Protein AF-A0A524ALW3-F1 (afdb_monomer)

pLDDT: mean 79.09, std 23.72, range [29.95, 98.12]

Mean predicted aligned error: 12.17 Å

Foldseek 3Di:
DPDPPPPVPPDDDDDDPDDPDPDDDDPPPPDPDDDPPFDFPDKEDEQFKIKTQGPQQFIAMDGDCPFPQRVRRPGGQFPDWEYYHFKIWTQHPQQAIAMTGDQPVPPRVRPPGGNHDDDYYD

Nearest PDB structures (foldseek):
  4jhn-assembly3_C  TM=8.317E-01  e=1.739E-04  Homo sapiens
  6xz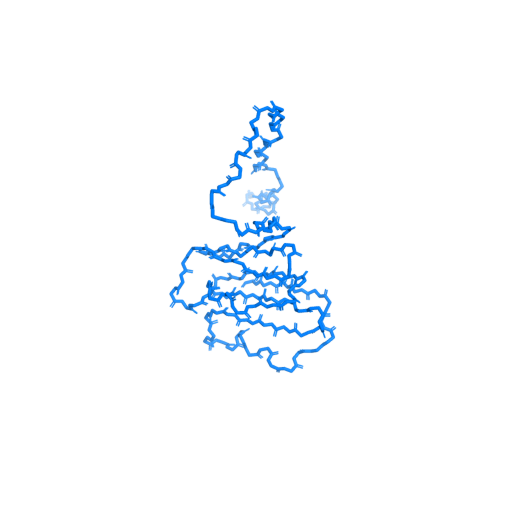n-assembly1_A  TM=7.897E-01  e=1.137E-04  Arabidopsis thaliana
  4jhn-assembly2_B  TM=7.421E-01  e=1.364E-04  Homo sapiens
  4jhn-assembly4_D  TM=7.498E-01  e=1.848E-04  Homo sapiens
  7plo-assembly1_I  TM=6.379E-01  e=2.366E-01  Homo sapiens

Secondary structure (DSSP, 8-state):
---TTSSS-S-S----------------PPPSS----PPEEEEEE-SSEEEEEETTS-EEEEE--TTSTT--TT--SEEEEEE-SSEEEEEETTS-EEEEE--TTSTT--TT--S-------

Structure (mmCIF, N/CA/C/O backbone):
data_AF-A0A524ALW3-F1
#
_entry.id   AF-A0A524ALW3-F1
#
loop_
_atom_site.group_PDB
_atom_site.id
_atom_site.type_symbol
_atom_site.label_atom_id
_atom_site.label_alt_id
_atom_site.label_comp_id
_atom_site.label_asym_id
_atom_site.label_entity_id
_atom_site.label_seq_id
_atom_site.pdbx_PDB_ins_code
_atom_site.Cartn_x
_atom_site.Cartn_y
_atom_site.Cartn_z
_atom_site.occupancy
_atom_site.B_iso_or_equiv
_atom_site.auth_seq_id
_atom_site.auth_comp_id
_atom_site.auth_asym_id
_atom_site.auth_atom_id
_atom_site.pdbx_PDB_model_num
ATOM 1 N N . MET A 1 1 ? 17.049 -43.999 -4.687 1.00 46.84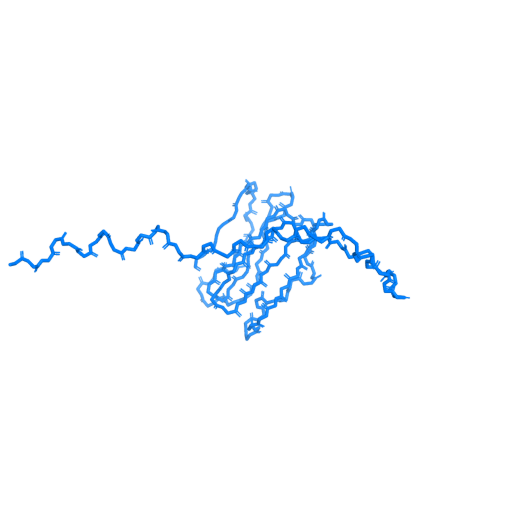 1 MET A N 1
ATOM 2 C CA . MET A 1 1 ? 16.400 -42.954 -5.511 1.00 46.84 1 MET A CA 1
ATOM 3 C C . MET A 1 1 ? 15.266 -42.327 -4.683 1.00 46.84 1 MET A C 1
ATOM 5 O O . MET A 1 1 ? 14.133 -42.740 -4.809 1.00 46.84 1 MET A O 1
ATOM 9 N N . ARG A 1 2 ? 15.478 -41.536 -3.621 1.00 51.03 2 ARG A N 1
ATOM 10 C CA . ARG A 1 2 ? 16.089 -40.191 -3.533 1.00 51.03 2 ARG A CA 1
ATOM 11 C C . ARG A 1 2 ? 15.592 -39.237 -4.629 1.00 51.03 2 ARG A C 1
ATOM 13 O O . ARG A 1 2 ? 16.362 -38.953 -5.533 1.00 51.03 2 ARG A O 1
ATOM 20 N N . LYS A 1 3 ? 14.320 -38.811 -4.552 1.00 43.62 3 LYS A N 1
ATOM 21 C CA . LYS A 1 3 ? 13.812 -37.505 -5.054 1.00 43.62 3 LYS A CA 1
ATOM 22 C C . LYS A 1 3 ? 12.329 -37.206 -4.735 1.00 43.62 3 LYS A C 1
ATOM 24 O O . LYS A 1 3 ? 11.933 -36.062 -4.889 1.00 43.62 3 LYS A O 1
ATOM 29 N N . LEU A 1 4 ? 11.536 -38.144 -4.197 1.00 42.00 4 LEU A N 1
ATOM 30 C CA . LEU A 1 4 ? 10.110 -37.893 -3.879 1.00 42.00 4 LEU A CA 1
ATOM 31 C C . LEU A 1 4 ? 9.784 -37.406 -2.443 1.00 42.00 4 LEU A C 1
ATOM 33 O O . LEU A 1 4 ? 8.621 -37.198 -2.130 1.00 42.00 4 LEU A O 1
ATOM 37 N N . LEU A 1 5 ? 10.777 -37.159 -1.578 1.00 47.47 5 LEU A N 1
ATOM 38 C CA . LEU A 1 5 ? 10.578 -36.675 -0.190 1.00 47.47 5 LEU A CA 1
ATOM 39 C C . LEU A 1 5 ? 10.874 -35.168 0.011 1.00 47.47 5 LEU A C 1
ATOM 41 O O . LEU A 1 5 ? 10.985 -34.712 1.146 1.00 47.47 5 LEU A O 1
ATOM 45 N N . TYR A 1 6 ? 11.033 -34.388 -1.068 1.00 43.94 6 TYR A N 1
ATOM 46 C CA . TYR A 1 6 ? 11.477 -32.982 -0.991 1.00 43.94 6 TYR A CA 1
ATOM 47 C C . TYR A 1 6 ? 10.367 -31.930 -1.181 1.00 43.94 6 TYR A C 1
ATOM 49 O O . TYR A 1 6 ? 10.573 -30.779 -0.829 1.00 43.94 6 TYR A O 1
ATOM 57 N N . LEU A 1 7 ? 9.173 -32.299 -1.655 1.00 39.69 7 LEU A N 1
ATOM 58 C CA . LEU A 1 7 ? 8.069 -31.340 -1.865 1.00 39.69 7 LEU A CA 1
ATOM 59 C C . LEU A 1 7 ? 7.042 -31.301 -0.716 1.00 39.69 7 LEU A C 1
ATOM 61 O O . LEU A 1 7 ? 6.118 -30.501 -0.747 1.00 39.69 7 LEU A O 1
ATOM 65 N N . ALA A 1 8 ? 7.262 -32.091 0.341 1.00 38.59 8 ALA A N 1
ATOM 66 C CA . ALA A 1 8 ? 6.535 -32.042 1.617 1.00 38.59 8 ALA A CA 1
ATOM 67 C C . ALA A 1 8 ? 7.354 -31.341 2.730 1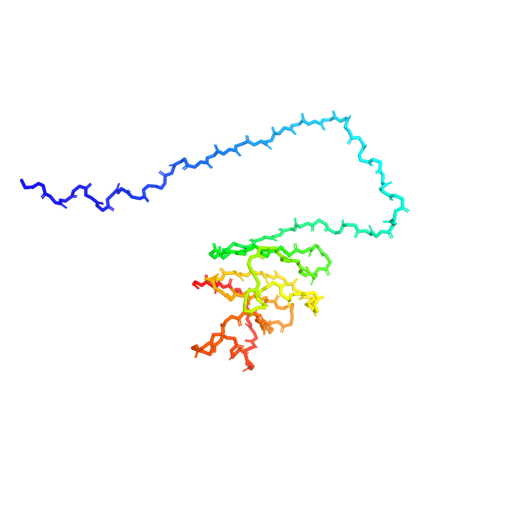.00 38.59 8 ALA A C 1
ATOM 69 O O . ALA A 1 8 ? 7.259 -31.703 3.900 1.00 38.59 8 ALA A O 1
ATOM 70 N N . ARG A 1 9 ? 8.236 -30.396 2.357 1.00 45.91 9 ARG A N 1
ATOM 71 C CA . ARG A 1 9 ? 9.240 -29.758 3.238 1.00 45.91 9 ARG A CA 1
ATOM 72 C C . ARG A 1 9 ? 9.255 -28.220 3.224 1.00 45.91 9 ARG A C 1
ATOM 74 O O . ARG A 1 9 ? 10.271 -27.626 3.561 1.00 45.91 9 ARG A O 1
ATOM 81 N N . VAL A 1 10 ? 8.129 -27.572 2.924 1.00 37.78 10 VAL A N 1
ATOM 82 C CA . VAL A 1 10 ? 7.875 -26.187 3.389 1.00 37.78 10 VAL A CA 1
ATOM 83 C C . VAL A 1 10 ? 6.556 -26.171 4.166 1.00 37.78 10 VAL A C 1
ATOM 85 O O . VAL A 1 10 ? 5.579 -25.509 3.835 1.00 37.78 10 VAL A O 1
ATOM 88 N N . SER A 1 11 ? 6.542 -27.048 5.166 1.00 39.28 11 SER A N 1
ATOM 89 C CA . SER A 1 11 ? 5.665 -27.109 6.330 1.00 39.28 11 SER A CA 1
ATOM 90 C C . SER A 1 11 ? 5.545 -25.702 6.942 1.00 39.28 11 SER A C 1
ATOM 92 O O . SER A 1 11 ? 6.545 -25.015 7.101 1.00 39.28 11 SER A O 1
ATOM 94 N N . ILE A 1 12 ? 4.359 -25.146 7.185 1.00 47.53 12 ILE A N 1
ATOM 95 C CA . ILE A 1 12 ? 3.520 -25.443 8.355 1.00 47.53 12 ILE A CA 1
ATOM 96 C C . ILE A 1 12 ? 4.390 -25.782 9.581 1.00 47.53 12 ILE A C 1
ATOM 98 O O . ILE A 1 12 ? 4.963 -26.864 9.640 1.00 47.53 12 ILE A O 1
ATOM 102 N N . LEU A 1 13 ? 4.395 -24.864 10.555 1.00 32.53 13 LEU A N 1
ATOM 103 C CA . LEU A 1 13 ? 4.998 -24.886 11.903 1.00 32.53 13 LEU A CA 1
ATOM 104 C C . LEU A 1 13 ? 6.392 -24.248 12.106 1.00 32.53 13 LEU A C 1
ATOM 106 O O . LEU A 1 13 ? 7.360 -24.584 11.439 1.00 32.53 13 LEU A O 1
ATOM 110 N N . LEU A 1 14 ? 6.444 -23.431 13.173 1.00 34.97 14 LEU A N 1
ATOM 111 C CA . LEU A 1 14 ? 7.524 -22.604 13.744 1.00 34.97 14 LEU A CA 1
ATOM 112 C C . LEU A 1 14 ? 7.778 -21.306 12.960 1.00 34.97 14 LEU A C 1
ATOM 114 O O . LEU A 1 14 ? 8.482 -21.299 11.967 1.00 34.97 14 LEU A O 1
ATOM 118 N N . VAL A 1 15 ? 7.239 -20.155 13.360 1.00 35.19 15 VAL A N 1
ATOM 119 C CA . VAL A 1 15 ? 7.419 -19.573 14.696 1.00 35.19 15 VAL A CA 1
ATOM 120 C C . VAL A 1 15 ? 6.102 -18.992 15.213 1.00 35.19 15 VAL A C 1
ATOM 122 O O . VAL A 1 15 ? 5.703 -17.880 14.881 1.00 35.19 15 VAL A O 1
ATOM 125 N N . ALA A 1 16 ? 5.450 -19.743 16.098 1.00 33.47 16 ALA A N 1
ATOM 126 C CA . ALA A 1 16 ? 4.736 -19.109 17.189 1.00 33.47 16 ALA A CA 1
ATOM 127 C C . ALA A 1 16 ? 5.797 -18.468 18.094 1.00 33.47 16 ALA A C 1
ATOM 129 O O . ALA A 1 16 ? 6.549 -19.175 18.759 1.00 33.47 16 ALA A O 1
ATOM 130 N N . VAL A 1 17 ? 5.868 -17.140 18.114 1.00 33.38 17 VAL A N 1
ATOM 131 C CA . VAL A 1 17 ? 6.220 -16.431 19.344 1.00 33.38 17 VAL A CA 1
ATOM 132 C C . VAL A 1 17 ? 4.928 -15.795 19.814 1.00 33.38 17 VAL A C 1
ATOM 134 O O . VAL A 1 17 ? 4.535 -14.701 19.426 1.00 33.38 17 VAL A O 1
ATOM 137 N N . THR A 1 18 ? 4.220 -16.574 20.619 1.00 45.78 18 THR A N 1
ATOM 138 C CA . THR A 1 18 ? 3.310 -16.071 21.636 1.00 45.78 18 THR A CA 1
ATOM 139 C C . THR A 1 18 ? 4.024 -15.035 22.492 1.00 45.78 18 THR A C 1
ATOM 141 O O . THR A 1 18 ? 4.982 -15.374 23.179 1.00 45.78 18 THR A O 1
ATOM 144 N N . LEU A 1 19 ? 3.476 -13.825 22.535 1.00 33.19 19 LEU A N 1
ATOM 145 C CA . LEU A 1 19 ? 3.384 -13.041 23.761 1.00 33.19 19 LEU A CA 1
ATOM 146 C C . LEU A 1 19 ? 1.973 -12.447 23.825 1.00 33.19 19 LEU A C 1
ATOM 148 O O . LEU A 1 19 ? 1.738 -11.287 23.516 1.00 33.19 19 LEU A O 1
ATOM 152 N N . ILE A 1 20 ? 1.022 -13.270 24.273 1.00 49.75 20 ILE A N 1
ATOM 153 C CA . ILE A 1 20 ? 0.010 -12.752 25.192 1.00 49.75 20 ILE A CA 1
ATOM 154 C C . ILE A 1 20 ? 0.742 -12.661 26.532 1.00 49.75 20 ILE A C 1
ATOM 156 O O . ILE A 1 20 ? 0.761 -13.616 27.305 1.00 49.75 20 ILE A O 1
ATOM 160 N N . ALA A 1 21 ? 1.425 -11.544 26.773 1.00 43.03 21 ALA A N 1
ATOM 161 C CA . ALA A 1 21 ? 1.736 -11.137 28.130 1.00 43.03 21 ALA A CA 1
ATOM 162 C C . ALA A 1 21 ? 0.574 -10.268 28.596 1.00 43.03 21 ALA A C 1
ATOM 164 O O . ALA A 1 21 ? 0.440 -9.111 28.209 1.00 43.03 21 ALA A O 1
ATOM 165 N N . GLY A 1 22 ? -0.271 -10.848 29.446 1.00 40.50 22 GLY A N 1
ATOM 166 C CA . GLY A 1 22 ? -0.994 -10.049 30.414 1.00 40.50 22 GLY A CA 1
ATOM 167 C C . GLY A 1 22 ? 0.027 -9.300 31.263 1.00 40.50 22 GLY A C 1
ATOM 168 O O . GLY A 1 22 ? 0.673 -9.884 32.126 1.00 40.50 22 GLY A O 1
ATOM 169 N N . MET A 1 23 ? 0.150 -8.006 31.006 1.00 42.88 23 MET A N 1
ATOM 170 C CA . MET A 1 23 ? 0.595 -7.022 31.978 1.00 42.88 23 MET A CA 1
ATOM 171 C C . MET A 1 23 ? -0.620 -6.143 32.247 1.00 42.88 23 MET A C 1
ATOM 173 O O . MET A 1 23 ? -0.829 -5.111 31.617 1.00 42.88 23 MET A O 1
ATOM 177 N N . ALA A 1 24 ? -1.455 -6.577 33.186 1.00 52.06 24 ALA A N 1
ATOM 178 C CA . ALA A 1 24 ? -2.196 -5.608 33.969 1.00 52.06 24 ALA A CA 1
ATOM 179 C C . ALA A 1 24 ? -1.153 -4.702 34.651 1.00 52.06 24 ALA A C 1
ATOM 181 O O . ALA A 1 24 ? -0.282 -5.211 35.353 1.00 52.06 24 ALA A O 1
ATOM 182 N N . GLY A 1 25 ? -1.226 -3.384 34.438 1.00 40.28 25 GLY A N 1
ATOM 183 C CA . GLY A 1 25 ? -0.579 -2.425 35.340 1.00 40.28 25 GLY A CA 1
ATOM 184 C C . GLY A 1 25 ? 0.601 -1.594 34.829 1.00 40.28 25 GLY A C 1
ATOM 185 O O . GLY A 1 25 ? 1.416 -1.180 35.646 1.00 40.28 25 GLY A O 1
ATOM 186 N N . CYS A 1 26 ? 0.690 -1.257 33.544 1.00 29.95 26 CYS A N 1
ATOM 187 C CA . CYS A 1 26 ? 1.407 -0.040 33.147 1.00 29.95 26 CYS A CA 1
ATOM 188 C C . CYS A 1 26 ? 0.427 0.852 32.398 1.00 29.95 26 CYS A C 1
ATOM 190 O O . CYS A 1 26 ? 0.195 0.677 31.209 1.00 29.95 26 CYS A O 1
ATOM 192 N N . SER A 1 27 ? -0.216 1.761 33.132 1.00 42.31 27 SER A N 1
ATOM 193 C CA . SER A 1 27 ? -0.906 2.893 32.527 1.00 42.31 27 SER A CA 1
ATOM 194 C C . SER A 1 27 ? 0.108 3.621 31.656 1.00 42.31 27 SER A C 1
ATOM 196 O O . SER A 1 27 ? 1.053 4.209 32.188 1.00 42.31 27 SER A O 1
ATOM 198 N N . GLU A 1 28 ? -0.061 3.565 30.341 1.00 46.44 28 GLU A N 1
ATOM 199 C CA . GLU A 1 28 ? 0.598 4.521 29.470 1.00 46.44 28 GLU A CA 1
ATOM 200 C C . GLU A 1 28 ? 0.105 5.896 29.912 1.00 46.44 28 GLU A C 1
ATOM 202 O O . GLU A 1 28 ? -1.069 6.243 29.777 1.00 46.44 28 GLU A O 1
ATOM 207 N N . SER A 1 29 ? 0.988 6.647 30.571 1.00 44.91 29 SER A N 1
ATOM 208 C CA . SER A 1 29 ? 0.754 8.061 30.796 1.00 44.91 29 SER A CA 1
ATOM 209 C C . SER A 1 29 ? 0.629 8.680 29.408 1.00 44.91 29 SER A C 1
ATOM 211 O O . SER A 1 29 ? 1.587 8.548 28.636 1.00 44.91 29 SER A O 1
ATOM 213 N N . PRO A 1 30 ? -0.505 9.308 29.059 1.00 54.19 30 PRO A N 1
ATOM 214 C CA . PRO A 1 30 ? -0.646 9.920 27.750 1.00 54.19 30 PRO A CA 1
ATOM 215 C C . PRO A 1 30 ? 0.511 10.898 27.552 1.00 54.19 30 PRO A C 1
ATOM 217 O O . PRO A 1 30 ? 0.807 11.715 28.431 1.00 54.19 30 PRO A O 1
ATOM 220 N N . SER A 1 31 ? 1.214 10.757 26.429 1.00 49.91 31 SER A N 1
ATOM 221 C CA . SER A 1 31 ? 2.291 11.665 26.064 1.00 49.91 31 SER A CA 1
ATOM 222 C C . SER A 1 31 ? 1.743 13.104 26.038 1.00 49.91 31 SER A C 1
ATOM 224 O O . SER A 1 31 ? 0.588 13.328 25.668 1.00 49.91 31 SER A O 1
ATOM 226 N N . PRO A 1 32 ? 2.533 14.116 26.442 1.00 51.28 32 PRO A N 1
ATOM 227 C CA . PRO A 1 32 ? 2.061 15.501 26.560 1.00 51.28 32 PRO A CA 1
ATOM 228 C C . PRO A 1 32 ? 1.742 16.174 25.209 1.00 51.28 32 PRO A C 1
ATOM 230 O O . PRO A 1 32 ? 1.392 17.352 25.177 1.00 51.28 32 PRO A O 1
ATOM 233 N N . PHE A 1 33 ? 1.840 15.442 24.096 1.00 52.59 33 PHE A N 1
ATOM 234 C CA . PHE A 1 33 ? 1.571 15.920 22.746 1.00 52.59 33 PHE A CA 1
ATOM 235 C C . PHE A 1 33 ? 0.358 15.172 22.186 1.00 52.59 33 PHE A C 1
ATOM 237 O O . PHE A 1 33 ? 0.470 14.109 21.586 1.00 52.59 33 PHE A O 1
ATOM 244 N N . GLY A 1 34 ? -0.820 15.731 22.464 1.00 42.75 34 GLY A N 1
ATOM 245 C CA . GLY A 1 34 ? -2.126 15.136 22.195 1.00 42.75 34 GLY A CA 1
ATOM 246 C C . GLY A 1 34 ? -2.485 14.990 20.716 1.00 42.75 34 GLY A C 1
ATOM 247 O O . GLY A 1 34 ? -3.216 15.813 20.168 1.00 42.75 34 GLY A O 1
ATOM 248 N N . SER A 1 35 ? -2.079 13.882 20.106 1.00 48.53 35 SER A N 1
ATOM 249 C CA . SER A 1 35 ? -2.780 13.287 18.967 1.00 48.53 35 SER A CA 1
ATOM 250 C C . SER A 1 35 ? -3.399 11.960 19.400 1.00 48.53 35 SER A C 1
ATOM 252 O O . SER A 1 35 ? -2.714 11.192 20.075 1.00 48.53 35 SER A O 1
ATOM 254 N N . PRO A 1 36 ? -4.654 11.642 19.035 1.00 54.28 36 PRO A N 1
ATOM 255 C CA . PRO A 1 36 ? -5.158 10.289 19.220 1.00 54.28 36 PRO A CA 1
ATOM 256 C C . PRO A 1 36 ? -4.290 9.342 18.381 1.00 54.28 36 PRO A C 1
ATOM 258 O O . PRO A 1 36 ? -4.329 9.385 17.152 1.00 54.28 36 PRO A O 1
ATOM 261 N N . GLU A 1 37 ? -3.464 8.520 19.029 1.00 67.94 37 GLU A N 1
ATOM 262 C CA . GLU A 1 37 ? -2.804 7.414 18.343 1.00 67.94 37 GLU A CA 1
ATOM 263 C C . GLU A 1 37 ? -3.884 6.403 17.969 1.00 67.94 37 GLU A C 1
ATOM 265 O O . GLU A 1 37 ? -4.410 5.666 18.803 1.00 67.94 37 GLU A O 1
ATOM 270 N N . TYR A 1 38 ? -4.286 6.417 16.701 1.00 75.62 38 TYR A N 1
ATOM 271 C CA . TYR A 1 38 ? -5.195 5.405 16.196 1.00 75.62 38 TYR A CA 1
ATOM 272 C C . TYR A 1 38 ? -4.457 4.065 16.140 1.00 75.62 38 TYR A C 1
ATOM 274 O O . TYR A 1 38 ? -3.403 3.987 15.498 1.00 75.62 38 TYR A O 1
ATOM 282 N N . PRO A 1 39 ? -4.993 3.004 16.768 1.00 89.38 39 PRO A N 1
ATOM 283 C CA . PRO A 1 39 ? -4.337 1.709 16.771 1.00 89.38 39 PRO A CA 1
ATOM 284 C C . PRO A 1 39 ? -4.207 1.176 15.344 1.00 89.38 39 PRO A C 1
ATOM 286 O O . PRO A 1 39 ? -5.081 1.388 14.495 1.00 89.38 39 PRO A O 1
ATOM 289 N N . ILE A 1 40 ? -3.122 0.446 15.097 1.00 89.12 40 ILE A N 1
ATOM 290 C CA . ILE A 1 40 ? -2.950 -0.321 13.865 1.00 89.12 40 ILE A CA 1
ATOM 291 C C . ILE A 1 40 ? -3.861 -1.545 13.941 1.00 89.12 40 ILE A C 1
ATOM 293 O O . ILE A 1 40 ? -3.723 -2.376 14.836 1.00 89.12 40 ILE A O 1
ATOM 297 N N . ILE A 1 41 ? -4.798 -1.651 13.001 1.00 94.38 41 ILE A N 1
ATOM 298 C CA . ILE A 1 41 ? -5.815 -2.713 12.960 1.00 94.38 41 ILE A CA 1
ATOM 299 C C . ILE A 1 41 ? -5.531 -3.784 11.908 1.00 94.38 41 ILE A C 1
ATOM 301 O O . ILE A 1 41 ? -6.105 -4.869 11.952 1.00 94.38 41 ILE A O 1
ATOM 305 N N . HIS A 1 42 ? -4.647 -3.492 10.957 1.00 93.44 42 HIS A N 1
ATOM 306 C CA . HIS A 1 42 ? -4.191 -4.438 9.947 1.00 93.44 42 HIS A CA 1
ATOM 307 C C . HIS A 1 42 ? -2.799 -4.036 9.467 1.00 93.44 42 HIS A C 1
ATOM 309 O O . HIS A 1 42 ? -2.448 -2.858 9.502 1.00 93.44 42 HIS A O 1
ATOM 315 N N . PHE A 1 43 ? -2.008 -4.990 8.991 1.00 94.31 43 PHE A N 1
ATOM 316 C CA . PHE A 1 43 ? -0.695 -4.706 8.423 1.00 94.31 43 PHE A CA 1
ATOM 317 C C . PHE A 1 43 ? -0.366 -5.679 7.293 1.00 94.31 43 PHE A C 1
ATOM 319 O O . PHE A 1 43 ? -0.931 -6.768 7.210 1.00 94.31 43 PHE A O 1
ATOM 326 N N . ALA A 1 44 ? 0.550 -5.273 6.420 1.00 95.62 44 ALA A N 1
ATOM 327 C CA . ALA A 1 44 ? 1.107 -6.112 5.372 1.00 95.62 44 ALA A CA 1
ATOM 328 C C . ALA A 1 44 ? 2.617 -5.882 5.262 1.00 95.62 44 ALA A C 1
ATOM 330 O O . ALA A 1 44 ? 3.098 -4.762 5.440 1.00 95.62 44 ALA A O 1
ATOM 331 N N . CYS A 1 45 ? 3.353 -6.949 4.962 1.00 93.75 45 CYS A N 1
ATOM 332 C CA . CYS A 1 45 ? 4.806 -6.926 4.839 1.00 93.75 45 CYS A CA 1
ATOM 333 C C . CYS A 1 45 ? 5.198 -7.190 3.386 1.00 93.75 45 CYS A C 1
ATOM 335 O O . CYS A 1 45 ? 4.811 -8.214 2.826 1.00 93.75 45 CYS A O 1
ATOM 337 N N . GLY A 1 46 ? 5.963 -6.272 2.803 1.00 91.38 46 GLY A N 1
ATOM 338 C CA . GLY A 1 46 ? 6.679 -6.471 1.550 1.00 91.38 46 GLY A CA 1
ATOM 339 C C . GLY A 1 46 ? 8.078 -7.040 1.790 1.00 91.38 46 GLY A C 1
ATOM 340 O O . GLY A 1 46 ? 8.403 -7.468 2.896 1.00 91.38 46 GLY A O 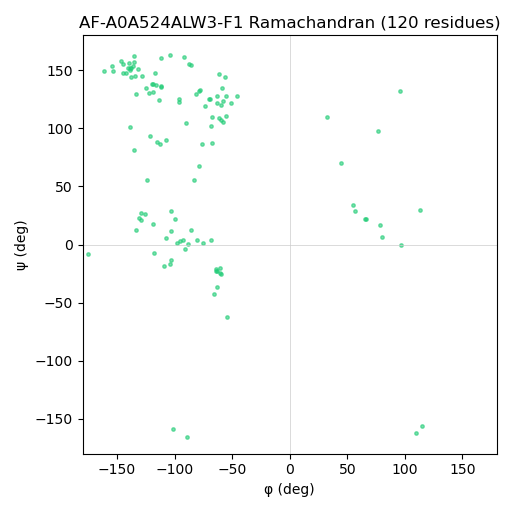1
ATOM 341 N N . GLU A 1 47 ? 8.946 -7.005 0.776 1.00 91.38 47 GLU A N 1
ATOM 342 C CA . GLU A 1 47 ? 10.313 -7.544 0.909 1.00 91.38 47 GLU A CA 1
ATOM 343 C C . GLU A 1 47 ? 11.154 -6.741 1.914 1.00 91.38 47 GLU A C 1
ATOM 345 O O . GLU A 1 47 ? 11.881 -7.303 2.730 1.00 91.38 47 GLU A O 1
ATOM 350 N N . GLN A 1 48 ? 11.053 -5.410 1.856 1.00 90.69 48 GLN A N 1
ATOM 351 C CA . GLN A 1 48 ? 11.870 -4.505 2.672 1.00 90.69 48 GLN A CA 1
ATOM 352 C C . GLN A 1 48 ? 11.068 -3.382 3.340 1.00 90.69 48 GLN A C 1
ATOM 354 O O . GLN A 1 48 ? 11.660 -2.415 3.817 1.00 90.69 48 GLN A O 1
ATOM 359 N N . HIS A 1 49 ? 9.739 -3.467 3.350 1.00 92.25 49 HIS A N 1
ATOM 360 C CA . HIS A 1 49 ? 8.876 -2.464 3.969 1.00 92.25 49 HIS A CA 1
ATOM 361 C C . HIS A 1 49 ? 7.645 -3.114 4.599 1.00 92.25 49 HIS A C 1
ATOM 363 O O . HIS A 1 49 ? 7.208 -4.182 4.174 1.00 92.25 49 HIS A O 1
ATOM 369 N N . THR A 1 50 ? 7.074 -2.447 5.592 1.00 91.62 50 THR A N 1
ATOM 370 C CA . THR A 1 50 ? 5.832 -2.843 6.255 1.00 91.62 50 THR A CA 1
ATOM 371 C C . THR A 1 50 ? 4.863 -1.678 6.188 1.00 91.62 50 THR A C 1
ATOM 373 O O . THR A 1 50 ? 5.244 -0.547 6.481 1.00 91.62 50 THR A O 1
ATOM 376 N N . VAL A 1 51 ? 3.611 -1.952 5.831 1.00 94.69 51 VAL A N 1
ATOM 377 C CA . VAL A 1 51 ? 2.510 -0.984 5.847 1.00 94.69 51 VAL A CA 1
ATOM 378 C C . VAL A 1 51 ? 1.506 -1.368 6.929 1.00 94.69 51 VAL A C 1
ATOM 380 O O . VAL A 1 51 ? 1.143 -2.535 7.066 1.00 94.69 51 VAL A O 1
ATOM 383 N N . GLY A 1 52 ? 1.054 -0.386 7.698 1.00 95.12 52 GLY A N 1
ATOM 384 C CA . GLY A 1 52 ? 0.017 -0.506 8.712 1.00 95.12 52 GLY A CA 1
ATOM 385 C C . GLY A 1 52 ? -1.202 0.339 8.352 1.00 95.12 52 GLY A C 1
ATOM 386 O O . GLY A 1 52 ? -1.076 1.482 7.919 1.00 95.12 52 GLY A O 1
ATOM 387 N N . LEU A 1 53 ? -2.385 -0.230 8.551 1.00 96.19 53 LEU A N 1
ATOM 388 C CA . LEU A 1 53 ? -3.669 0.453 8.476 1.00 96.19 53 LEU A CA 1
ATOM 389 C C . LEU A 1 53 ? -4.098 0.861 9.884 1.00 96.19 53 LEU A C 1
ATOM 391 O O . LEU A 1 53 ? -4.238 0.002 10.758 1.00 96.19 53 LEU A O 1
ATOM 395 N N . LYS A 1 54 ? -4.332 2.154 10.089 1.00 94.38 54 LYS A N 1
ATOM 396 C CA . LYS A 1 54 ? -4.867 2.705 11.334 1.00 94.38 54 LYS A CA 1
ATOM 397 C C . LYS A 1 54 ? -6.395 2.651 11.336 1.00 94.38 54 LYS A C 1
ATOM 399 O O . LYS A 1 54 ? -7.035 2.643 10.284 1.00 94.38 54 LYS A O 1
ATOM 404 N N . PHE A 1 55 ? -6.984 2.618 12.531 1.00 92.56 55 PHE A N 1
ATOM 405 C CA . PHE A 1 55 ? -8.442 2.552 12.708 1.00 92.56 55 PHE A CA 1
ATOM 406 C C . PHE A 1 55 ? -9.206 3.744 12.102 1.00 92.56 55 PHE A C 1
ATOM 408 O O . PHE A 1 55 ? -10.368 3.603 11.738 1.00 92.56 55 PHE A O 1
ATOM 415 N N . ASP A 1 56 ? -8.561 4.901 11.950 1.00 94.00 56 ASP A N 1
ATOM 416 C CA . ASP A 1 56 ? -9.137 6.093 11.311 1.00 94.00 56 ASP A CA 1
ATOM 417 C C . ASP A 1 56 ? -9.212 6.014 9.775 1.00 94.00 56 ASP A C 1
ATOM 419 O O . ASP A 1 56 ? -9.643 6.965 9.124 1.00 94.00 56 ASP A O 1
ATOM 423 N N . GLY A 1 57 ? -8.783 4.899 9.177 1.00 95.50 57 GLY A N 1
ATOM 424 C CA . GLY A 1 57 ? -8.750 4.728 7.728 1.00 95.50 57 GLY A CA 1
ATOM 425 C C . GLY A 1 57 ? -7.570 5.428 7.053 1.00 95.50 57 GLY A C 1
ATOM 426 O O . GLY A 1 57 ? -7.598 5.622 5.837 1.00 95.50 57 GLY A O 1
ATOM 427 N N . THR A 1 58 ? -6.532 5.814 7.797 1.00 96.25 58 THR A N 1
ATOM 428 C CA . THR A 1 58 ? -5.259 6.275 7.225 1.00 96.25 58 THR A CA 1
ATOM 429 C C . THR A 1 58 ? -4.182 5.194 7.338 1.00 96.25 58 THR A C 1
ATOM 431 O O . THR A 1 58 ? -4.318 4.222 8.083 1.00 96.25 58 THR A O 1
ATOM 434 N N . ALA A 1 59 ? -3.102 5.325 6.570 1.00 95.06 59 ALA A N 1
ATOM 435 C CA . ALA A 1 59 ? -2.014 4.351 6.549 1.00 95.06 59 ALA A CA 1
ATOM 436 C C . ALA A 1 59 ? -0.723 4.925 7.150 1.00 95.06 59 ALA A C 1
ATOM 438 O O . ALA A 1 59 ? -0.541 6.135 7.262 1.00 95.06 59 ALA A O 1
ATOM 439 N N . THR A 1 60 ? 0.180 4.039 7.553 1.00 95.06 60 THR A N 1
ATOM 440 C CA . THR A 1 60 ? 1.571 4.352 7.894 1.00 95.06 60 THR A CA 1
ATOM 441 C C . THR A 1 60 ? 2.471 3.268 7.316 1.00 95.06 60 THR A C 1
ATOM 443 O O . THR A 1 60 ? 2.025 2.135 7.141 1.00 95.06 60 THR A O 1
ATOM 446 N N . ALA A 1 61 ? 3.719 3.583 6.991 1.00 93.94 61 ALA A N 1
ATOM 447 C CA . ALA A 1 61 ? 4.653 2.595 6.471 1.00 93.94 61 ALA A CA 1
ATOM 448 C C . ALA A 1 61 ? 6.079 2.858 6.953 1.00 93.94 61 ALA A C 1
ATOM 450 O O . ALA A 1 61 ? 6.491 4.000 7.148 1.00 93.94 61 ALA A O 1
ATOM 451 N N . VAL A 1 62 ? 6.836 1.779 7.135 1.00 93.88 62 VAL A N 1
ATOM 452 C CA . VAL A 1 62 ? 8.223 1.798 7.613 1.00 93.88 62 VAL A CA 1
ATOM 453 C C . VAL A 1 62 ? 9.088 0.851 6.786 1.00 93.88 62 VAL A C 1
ATOM 455 O O . VAL A 1 62 ? 8.599 -0.143 6.253 1.00 93.88 62 VAL A O 1
ATOM 458 N N . GLY A 1 63 ? 10.389 1.137 6.704 1.00 92.69 63 GLY A N 1
ATOM 459 C CA . GLY A 1 63 ? 11.370 0.316 5.990 1.00 92.69 63 GLY A CA 1
ATOM 460 C C . GLY A 1 63 ? 11.995 1.026 4.789 1.00 92.69 63 GLY A C 1
ATOM 461 O O . GLY A 1 63 ? 12.061 2.254 4.741 1.00 92.69 63 GLY A O 1
ATOM 462 N N . SER A 1 64 ? 12.494 0.240 3.833 1.00 92.25 64 SER A N 1
ATOM 463 C CA . SER A 1 64 ? 13.099 0.732 2.595 1.00 92.25 64 SER A CA 1
ATOM 464 C C . SER A 1 64 ? 12.106 1.584 1.815 1.00 92.25 64 SER A C 1
ATOM 466 O O . SER A 1 64 ? 10.957 1.190 1.629 1.00 92.25 64 SER A O 1
ATOM 468 N N . ASN A 1 65 ? 12.573 2.733 1.330 1.00 93.69 65 ASN A N 1
ATOM 469 C CA . ASN A 1 65 ? 11.752 3.698 0.606 1.00 93.69 65 ASN A CA 1
ATOM 470 C C . ASN A 1 65 ? 12.391 4.160 -0.714 1.00 93.69 65 ASN A C 1
ATOM 472 O O . ASN A 1 65 ? 12.088 5.240 -1.217 1.00 93.69 65 ASN A O 1
ATOM 476 N N . SER A 1 66 ? 13.298 3.363 -1.286 1.00 95.31 66 SER A N 1
ATOM 477 C CA . SER A 1 66 ? 14.032 3.719 -2.513 1.00 95.31 66 SER A CA 1
ATOM 478 C C . SER A 1 66 ? 13.138 3.962 -3.735 1.00 95.31 66 SER A C 1
ATOM 480 O O . SER A 1 66 ? 13.570 4.618 -4.679 1.00 95.31 66 SER A O 1
ATOM 482 N N . TYR A 1 67 ? 11.901 3.461 -3.717 1.00 93.75 67 TYR A N 1
ATOM 483 C CA . TYR A 1 67 ? 10.897 3.651 -4.762 1.00 93.75 67 TYR A CA 1
ATOM 484 C C . TYR A 1 67 ? 9.639 4.364 -4.254 1.00 93.75 67 TYR A C 1
ATOM 486 O O . TYR A 1 67 ? 8.602 4.309 -4.912 1.00 93.75 67 TYR A O 1
ATOM 494 N N . PHE A 1 68 ? 9.712 5.042 -3.104 1.00 96.19 68 PHE A N 1
ATOM 495 C CA . PHE A 1 68 ? 8.576 5.727 -2.475 1.00 96.19 68 PHE A CA 1
ATOM 496 C C . PHE A 1 68 ? 7.449 4.793 -1.999 1.00 96.19 68 PHE A C 1
ATOM 498 O O . PHE A 1 68 ? 6.310 5.230 -1.839 1.00 96.19 68 PHE A O 1
ATOM 505 N N . GLN A 1 69 ? 7.735 3.506 -1.774 1.00 93.06 69 GLN A N 1
ATOM 506 C CA . GLN A 1 69 ? 6.757 2.518 -1.303 1.00 93.06 69 GLN A CA 1
ATOM 507 C C . GLN A 1 69 ? 6.192 2.827 0.096 1.00 93.06 69 GLN A C 1
ATOM 509 O O . GLN A 1 69 ? 5.074 2.414 0.401 1.00 93.06 69 GLN A O 1
ATOM 514 N N . CYS A 1 70 ? 6.904 3.603 0.917 1.00 95.25 70 CYS A N 1
ATOM 515 C CA . CYS A 1 70 ? 6.438 4.034 2.235 1.00 95.25 70 CYS A CA 1
ATOM 516 C C . CYS A 1 70 ? 5.685 5.375 2.216 1.00 95.25 70 CYS A C 1
ATOM 518 O O . CYS A 1 70 ? 5.173 5.784 3.253 1.00 95.25 70 CYS A O 1
ATOM 520 N N . ASN A 1 71 ? 5.587 6.065 1.072 1.00 96.56 71 ASN A N 1
ATOM 521 C CA . ASN A 1 71 ? 4.936 7.379 0.977 1.00 96.56 71 ASN A CA 1
ATOM 522 C C . ASN A 1 71 ? 3.402 7.243 0.938 1.00 96.56 71 ASN A C 1
ATOM 524 O O . ASN A 1 71 ? 2.774 7.500 -0.092 1.00 96.56 71 ASN A O 1
ATOM 528 N N . VAL A 1 72 ? 2.818 6.801 2.051 1.00 96.44 72 VAL A N 1
ATOM 529 C CA . VAL A 1 72 ? 1.380 6.524 2.216 1.00 96.44 72 VAL A CA 1
ATOM 530 C C . VAL A 1 72 ? 0.659 7.565 3.080 1.00 96.44 72 VAL A C 1
ATOM 532 O O . VAL A 1 72 ? -0.518 7.399 3.379 1.00 96.44 72 VAL A O 1
ATOM 535 N N . ASP A 1 73 ? 1.343 8.640 3.480 1.00 94.06 73 ASP A N 1
ATOM 536 C CA . ASP A 1 73 ? 0.820 9.646 4.418 1.00 94.06 73 ASP A CA 1
ATOM 537 C C . ASP A 1 73 ? -0.404 10.409 3.882 1.00 94.06 73 ASP A C 1
ATOM 539 O O . ASP A 1 73 ? -1.197 10.943 4.653 1.00 94.06 73 ASP A O 1
ATOM 543 N N . ASP A 1 74 ? -0.580 10.452 2.557 1.00 96.25 74 ASP A N 1
ATOM 544 C CA . ASP A 1 74 ? -1.722 11.086 1.893 1.00 96.25 74 ASP A CA 1
ATOM 545 C C . ASP A 1 74 ? -2.929 10.145 1.713 1.00 96.25 74 ASP A C 1
ATOM 547 O O . ASP A 1 74 ? -3.951 10.528 1.138 1.00 96.25 74 ASP A O 1
ATOM 551 N N . TRP A 1 75 ? -2.828 8.897 2.177 1.00 96.94 75 TRP A N 1
ATOM 552 C CA . TRP A 1 75 ? -3.890 7.910 2.034 1.00 96.94 75 TRP A CA 1
ATOM 553 C C . TRP A 1 75 ? -4.972 8.089 3.097 1.00 96.94 75 TRP A C 1
ATOM 555 O O . TRP A 1 75 ? -4.707 8.115 4.298 1.00 96.94 75 TRP A O 1
ATOM 565 N N . THR A 1 76 ? -6.220 8.139 2.639 1.00 96.94 76 THR A N 1
ATOM 566 C CA . THR A 1 76 ? -7.416 8.293 3.472 1.00 96.94 76 THR A CA 1
ATOM 567 C C . THR A 1 76 ? -8.510 7.328 3.026 1.00 96.94 76 THR A C 1
ATOM 569 O O . THR A 1 76 ? -8.522 6.878 1.873 1.00 96.94 76 THR A O 1
ATOM 572 N N . ASN A 1 77 ? -9.436 7.024 3.939 1.00 97.06 77 ASN A N 1
ATOM 573 C CA . ASN A 1 77 ? -10.539 6.079 3.738 1.00 97.06 77 ASN A CA 1
ATOM 574 C C . ASN A 1 77 ? -10.074 4.684 3.290 1.00 97.06 77 ASN A C 1
ATOM 576 O O . ASN A 1 77 ? -10.749 4.024 2.501 1.00 97.06 77 ASN A O 1
ATOM 580 N N . ILE A 1 78 ? -8.911 4.243 3.765 1.00 97.94 78 ILE A N 1
ATOM 581 C CA . ILE A 1 78 ? -8.359 2.922 3.485 1.00 97.94 78 ILE A CA 1
ATOM 582 C C . ILE A 1 78 ? -9.066 1.884 4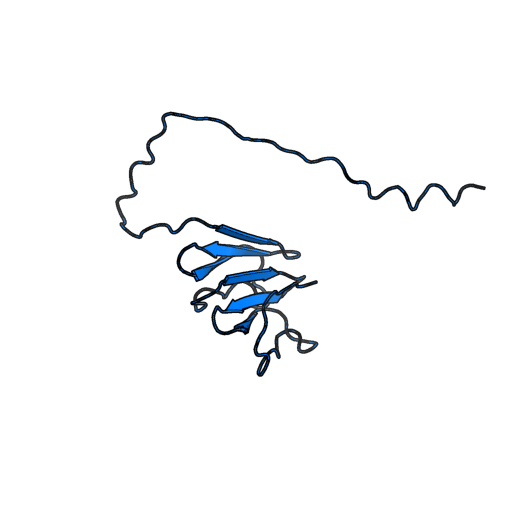.355 1.00 97.94 78 ILE A C 1
ATOM 584 O O . ILE A 1 78 ? -9.223 2.061 5.557 1.00 97.94 78 ILE A O 1
ATOM 588 N N . ILE A 1 79 ? -9.477 0.782 3.735 1.00 97.38 79 ILE A N 1
ATOM 589 C CA . ILE A 1 79 ? -10.132 -0.359 4.392 1.00 97.38 79 ILE A CA 1
ATOM 590 C C . ILE A 1 79 ? -9.320 -1.651 4.271 1.00 97.38 79 ILE A C 1
ATOM 592 O O . ILE A 1 79 ? -9.668 -2.668 4.865 1.00 97.38 79 ILE A O 1
ATOM 596 N N . GLY A 1 80 ? -8.236 -1.632 3.495 1.00 96.88 80 GLY A N 1
ATOM 597 C CA . GLY A 1 80 ? -7.341 -2.769 3.330 1.00 96.88 80 GLY A CA 1
ATOM 598 C C . GLY A 1 80 ? -5.990 -2.340 2.779 1.00 96.88 80 GLY A C 1
ATOM 599 O O . GLY A 1 80 ? -5.897 -1.373 2.026 1.00 96.88 80 GLY A O 1
ATOM 600 N N . VAL A 1 81 ? -4.945 -3.072 3.151 1.00 97.44 81 VAL A N 1
ATOM 601 C CA . VAL A 1 81 ? -3.572 -2.835 2.694 1.00 97.44 81 VAL A CA 1
ATOM 602 C C . VAL A 1 81 ? -2.924 -4.150 2.285 1.00 97.44 81 VAL A C 1
ATOM 604 O O . VAL A 1 81 ? -3.176 -5.186 2.901 1.00 97.44 81 VAL A O 1
ATOM 607 N N . ALA A 1 82 ? -2.084 -4.098 1.258 1.00 97.12 82 ALA A N 1
ATOM 608 C CA . ALA A 1 82 ? -1.218 -5.185 0.827 1.00 97.12 82 ALA A CA 1
ATOM 609 C C . ALA A 1 82 ? 0.146 -4.616 0.415 1.00 97.12 82 ALA A C 1
ATOM 611 O O . ALA A 1 82 ? 0.240 -3.470 -0.022 1.00 97.12 82 ALA A O 1
ATOM 612 N N . ALA A 1 83 ? 1.199 -5.413 0.547 1.00 95.12 83 ALA A N 1
ATOM 613 C CA . ALA A 1 83 ? 2.556 -5.028 0.184 1.00 95.12 83 ALA A CA 1
ATOM 614 C C . ALA A 1 83 ? 3.199 -6.157 -0.626 1.00 95.12 83 ALA A C 1
ATOM 616 O O . ALA A 1 83 ? 3.120 -7.318 -0.234 1.00 95.12 83 ALA A O 1
ATOM 617 N N . GLY A 1 84 ? 3.775 -5.807 -1.773 1.00 92.06 84 GLY A N 1
ATOM 618 C CA . GLY A 1 84 ? 4.582 -6.694 -2.607 1.00 92.06 84 GLY A CA 1
ATOM 619 C C . GLY A 1 84 ? 6.073 -6.430 -2.398 1.00 92.06 84 GLY A C 1
ATOM 620 O O . GLY A 1 84 ? 6.477 -5.829 -1.404 1.00 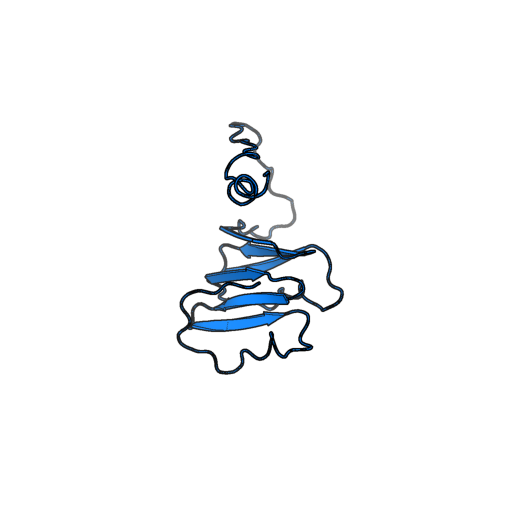92.06 84 GLY A O 1
ATOM 621 N N . TYR A 1 85 ? 6.912 -6.821 -3.358 1.00 90.75 85 TYR A N 1
ATOM 622 C CA . TYR A 1 85 ? 8.371 -6.639 -3.257 1.00 90.75 85 TYR A CA 1
ATOM 623 C C . TYR A 1 85 ? 8.782 -5.178 -2.977 1.00 90.75 85 TYR A C 1
ATOM 625 O O . TYR A 1 85 ? 9.313 -4.846 -1.916 1.00 90.75 85 TYR A O 1
ATOM 633 N N . PHE A 1 86 ? 8.450 -4.283 -3.910 1.00 92.88 86 PHE A N 1
ATOM 634 C CA . PHE A 1 86 ? 8.791 -2.855 -3.853 1.00 92.88 86 PHE A CA 1
ATOM 635 C C . PHE A 1 86 ? 7.585 -1.942 -4.072 1.00 92.88 86 PHE A C 1
ATOM 637 O O . PHE A 1 86 ? 7.754 -0.792 -4.476 1.00 92.88 86 PHE A O 1
ATOM 644 N N . HIS A 1 87 ? 6.370 -2.447 -3.862 1.00 93.88 87 HIS A N 1
ATOM 645 C CA . HIS A 1 87 ? 5.147 -1.672 -4.029 1.00 93.88 87 HIS A CA 1
ATOM 646 C C . HIS A 1 87 ? 4.137 -1.958 -2.920 1.00 93.88 87 HIS A C 1
ATOM 648 O O . HIS A 1 87 ? 4.065 -3.067 -2.397 1.00 93.88 87 HIS A O 1
ATOM 654 N N . THR A 1 88 ? 3.340 -0.944 -2.615 1.00 95.75 88 THR A N 1
ATOM 655 C CA . THR A 1 88 ? 2.296 -0.940 -1.594 1.00 95.75 88 THR A CA 1
ATOM 656 C C . THR A 1 88 ? 0.968 -0.669 -2.275 1.00 95.75 88 THR A C 1
ATOM 658 O O . THR A 1 88 ? 0.876 0.209 -3.136 1.00 95.75 88 THR A O 1
ATOM 661 N N . VAL A 1 89 ? -0.067 -1.394 -1.868 1.00 97.31 89 VAL A N 1
ATOM 662 C CA . VAL A 1 89 ? -1.430 -1.296 -2.389 1.00 97.31 89 VAL A CA 1
ATOM 663 C C . VAL A 1 89 ? -2.378 -0.974 -1.238 1.00 97.31 89 VAL A C 1
ATOM 665 O O . VAL A 1 89 ? -2.357 -1.636 -0.202 1.00 97.31 89 VAL A O 1
ATOM 668 N N . GLY A 1 90 ? -3.224 0.033 -1.425 1.00 97.31 90 GLY A N 1
ATOM 669 C CA . GLY A 1 90 ? -4.291 0.416 -0.510 1.00 97.31 90 GLY A CA 1
ATOM 670 C C . GLY A 1 90 ? -5.647 0.290 -1.193 1.00 97.31 90 GLY A C 1
ATOM 671 O O . GLY A 1 90 ? -5.835 0.781 -2.304 1.00 97.31 90 GLY A O 1
ATOM 672 N N . LEU A 1 91 ? -6.595 -0.356 -0.524 1.00 98.12 91 LEU A N 1
ATOM 673 C CA . LEU A 1 91 ? -7.993 -0.416 -0.935 1.00 98.12 91 LEU A CA 1
ATOM 674 C C . LEU A 1 91 ? -8.778 0.664 -0.203 1.00 98.12 91 LEU A C 1
ATOM 676 O O . LEU A 1 91 ? -8.776 0.688 1.028 1.00 98.12 91 LEU A O 1
ATOM 680 N N . LYS A 1 92 ? -9.475 1.520 -0.945 1.00 97.81 92 LYS A N 1
ATOM 681 C CA . LYS A 1 92 ? -10.367 2.532 -0.385 1.00 97.81 92 LYS A CA 1
ATOM 682 C C . LYS A 1 92 ? -11.775 1.991 -0.156 1.00 97.81 92 LYS A C 1
ATOM 684 O O . LYS A 1 92 ? -12.220 1.063 -0.827 1.00 97.81 92 LYS A O 1
ATOM 689 N N . ALA A 1 93 ? -12.487 2.611 0.782 1.00 96.81 93 ALA A N 1
ATOM 690 C CA . ALA A 1 93 ? -13.876 2.293 1.116 1.00 96.81 93 ALA A CA 1
ATOM 691 C C . ALA A 1 93 ? -14.844 2.466 -0.069 1.00 96.81 93 ALA A C 1
ATOM 693 O O . ALA A 1 93 ? -15.883 1.816 -0.106 1.00 96.81 93 ALA A O 1
ATOM 694 N N . ASP A 1 94 ? -14.497 3.324 -1.032 1.00 96.75 94 ASP A N 1
ATOM 695 C CA . ASP A 1 94 ? -15.260 3.562 -2.264 1.00 96.75 94 ASP A CA 1
ATOM 696 C C . ASP A 1 94 ? -15.029 2.493 -3.353 1.00 96.75 94 ASP A C 1
ATOM 698 O O . ASP A 1 94 ? -15.543 2.623 -4.461 1.00 96.75 94 ASP A O 1
ATOM 702 N N . GLY A 1 95 ? -14.253 1.443 -3.060 1.00 96.38 95 GLY A N 1
ATOM 703 C CA . GLY A 1 95 ? -13.942 0.370 -4.004 1.00 96.38 95 GLY A CA 1
ATOM 704 C C . GLY A 1 95 ? -12.834 0.708 -5.005 1.00 96.38 95 GLY A C 1
ATOM 705 O O . GLY A 1 95 ? -12.577 -0.087 -5.910 1.00 96.38 95 GLY A O 1
ATOM 706 N N . THR A 1 96 ? -12.161 1.855 -4.862 1.00 97.75 96 THR A N 1
ATOM 707 C CA . THR A 1 96 ? -10.991 2.220 -5.675 1.00 97.75 96 THR A CA 1
ATOM 708 C C . THR A 1 96 ? -9.682 1.785 -5.018 1.00 97.75 96 THR A C 1
ATOM 710 O O . THR A 1 96 ? -9.609 1.516 -3.817 1.00 97.75 96 THR A O 1
ATOM 713 N N . VAL A 1 97 ? -8.611 1.710 -5.811 1.00 97.44 97 VAL A N 1
ATOM 714 C CA . VAL A 1 97 ? -7.290 1.263 -5.350 1.00 97.44 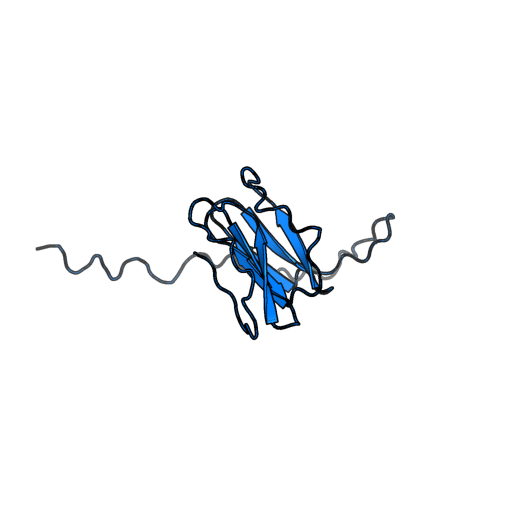97 VAL A CA 1
ATOM 715 C C . VAL A 1 97 ? -6.260 2.374 -5.525 1.00 97.44 97 VAL A C 1
ATOM 717 O O . VAL A 1 97 ? -6.232 3.071 -6.540 1.00 97.44 97 VAL A O 1
ATOM 720 N N . VAL A 1 98 ? -5.395 2.531 -4.526 1.00 97.19 98 VAL A N 1
ATOM 721 C CA . VAL A 1 98 ? -4.218 3.401 -4.564 1.00 97.19 98 VAL A CA 1
ATOM 722 C C . VAL A 1 98 ? -2.951 2.575 -4.430 1.00 97.19 98 VAL A C 1
ATOM 724 O O . VAL A 1 98 ? -2.931 1.546 -3.760 1.00 97.19 98 VAL A O 1
ATOM 727 N N . THR A 1 99 ? -1.879 3.029 -5.068 1.00 96.94 99 THR A N 1
ATOM 728 C CA . THR A 1 99 ? -0.595 2.328 -5.054 1.00 96.94 99 THR A CA 1
ATOM 729 C C . THR A 1 99 ? 0.576 3.289 -4.899 1.00 96.94 99 THR A C 1
ATOM 731 O O . THR A 1 99 ? 0.519 4.462 -5.295 1.00 96.94 99 THR A O 1
ATOM 734 N N . ARG A 1 100 ? 1.659 2.779 -4.315 1.00 96.75 100 ARG A N 1
ATOM 735 C CA . ARG A 1 100 ? 2.955 3.449 -4.147 1.00 96.75 100 ARG A CA 1
ATOM 736 C C . ARG A 1 100 ? 4.076 2.458 -4.410 1.00 96.75 100 ARG A C 1
ATOM 738 O O . ARG A 1 100 ? 3.875 1.263 -4.237 1.00 96.75 100 ARG A O 1
ATOM 745 N N . GLY A 1 101 ? 5.251 2.947 -4.787 1.00 95.00 101 GLY A N 1
ATOM 746 C CA . GLY A 1 101 ? 6.415 2.098 -5.009 1.00 95.00 101 GLY A CA 1
ATOM 747 C C . GLY A 1 101 ? 6.827 1.953 -6.469 1.00 95.00 101 GLY A C 1
ATOM 748 O O . GLY A 1 101 ? 6.452 2.736 -7.347 1.00 95.00 101 GLY A O 1
ATOM 749 N N . TRP A 1 102 ? 7.628 0.921 -6.711 1.00 94.94 102 TRP A N 1
ATOM 750 C CA . TRP A 1 102 ? 8.254 0.632 -7.991 1.00 94.94 102 TRP A CA 1
ATOM 751 C C . TRP A 1 102 ? 7.227 0.327 -9.083 1.00 94.94 102 TRP A C 1
ATOM 753 O O . TRP A 1 102 ? 6.381 -0.550 -8.929 1.00 94.94 102 TRP A O 1
ATOM 763 N N . ASN A 1 103 ? 7.338 1.033 -10.210 1.00 95.19 103 ASN A N 1
ATOM 764 C CA . ASN A 1 103 ? 6.350 0.993 -11.291 1.00 95.19 103 ASN A CA 1
ATOM 765 C C . ASN A 1 103 ? 6.947 0.644 -12.668 1.00 95.19 103 ASN A C 1
ATOM 767 O O . ASN A 1 103 ? 6.420 1.055 -13.699 1.00 95.19 103 ASN A O 1
ATOM 771 N N . TYR A 1 104 ? 8.072 -0.070 -12.724 1.00 94.69 104 TYR A N 1
ATOM 772 C CA . TYR A 1 104 ? 8.723 -0.378 -14.007 1.00 94.69 104 TYR A CA 1
ATOM 773 C C . TYR A 1 104 ? 7.854 -1.248 -14.931 1.00 94.69 104 TYR A C 1
ATOM 775 O O . TYR A 1 104 ? 7.825 -1.024 -16.138 1.00 94.69 104 TYR A O 1
ATOM 783 N N . TYR A 1 105 ? 7.098 -2.194 -14.367 1.00 93.19 105 TYR A N 1
ATOM 784 C CA . TYR A 1 105 ? 6.147 -3.039 -15.097 1.00 93.19 105 TYR A CA 1
ATOM 785 C C . TYR A 1 105 ? 4.704 -2.552 -14.967 1.00 93.19 105 TYR A C 1
ATOM 787 O O . TYR A 1 105 ? 3.778 -3.337 -15.160 1.00 93.19 105 TYR A O 1
ATOM 795 N N . LYS A 1 106 ? 4.497 -1.270 -14.643 1.00 95.00 106 LYS A N 1
ATOM 796 C CA . LYS A 1 106 ? 3.163 -0.666 -14.530 1.00 95.00 106 LYS A CA 1
ATOM 797 C C . LYS A 1 106 ? 2.301 -1.215 -13.384 1.00 95.00 106 LYS A C 1
ATOM 799 O O . LYS A 1 106 ? 1.083 -1.077 -13.411 1.00 95.00 106 LYS A O 1
ATOM 804 N N . GLN A 1 107 ? 2.906 -1.807 -12.352 1.00 91.00 107 GLN A N 1
ATOM 805 C CA . GLN A 1 107 ? 2.176 -2.390 -11.213 1.00 91.00 107 GLN A CA 1
ATOM 806 C C . GLN A 1 107 ? 1.384 -1.354 -10.395 1.00 91.00 107 GLN A C 1
ATOM 808 O O . GLN A 1 107 ? 0.434 -1.707 -9.703 1.00 91.00 107 GLN A O 1
ATOM 813 N N . CYS A 1 108 ? 1.748 -0.073 -10.494 1.00 94.00 108 CYS A N 1
ATOM 814 C CA . CYS A 1 108 ? 1.050 1.047 -9.866 1.00 94.00 108 CYS A CA 1
ATOM 815 C C . CYS A 1 108 ? 0.035 1.734 -10.807 1.00 94.00 108 CYS A C 1
ATOM 817 O O . CYS A 1 108 ? -0.570 2.738 -10.427 1.00 94.00 108 CYS A O 1
ATOM 819 N N . GLU A 1 109 ? -0.166 1.250 -12.039 1.00 95.50 109 GLU A N 1
ATOM 820 C CA . GLU A 1 109 ? -1.147 1.802 -12.990 1.00 95.50 109 GLU A CA 1
ATOM 821 C C . GLU A 1 109 ? -2.565 1.254 -12.731 1.00 95.50 109 GLU A C 1
ATOM 823 O O . GLU A 1 109 ? -3.227 0.730 -13.619 1.00 95.50 109 GLU A O 1
ATOM 828 N N . VAL A 1 110 ? -3.066 1.412 -11.503 1.00 94.12 110 VAL A N 1
ATOM 829 C CA . VAL A 1 110 ? -4.405 0.941 -11.073 1.00 94.12 110 VAL A CA 1
ATOM 830 C C . VAL A 1 110 ? -5.537 1.933 -11.375 1.00 94.12 110 VAL A C 1
ATOM 832 O O . VAL A 1 110 ? -6.651 1.827 -10.858 1.00 94.12 110 VAL A O 1
ATOM 835 N N . ARG A 1 111 ? -5.262 2.955 -12.194 1.00 91.06 111 ARG A N 1
ATOM 836 C CA . ARG A 1 111 ? -6.248 3.987 -12.536 1.00 91.06 111 ARG A CA 1
ATOM 837 C C . ARG A 1 111 ? -7.417 3.348 -13.286 1.00 91.06 111 ARG A C 1
ATOM 839 O O . ARG A 1 111 ? -7.225 2.762 -14.344 1.00 91.06 111 ARG A O 1
ATOM 846 N N . GLY A 1 112 ? -8.623 3.501 -12.744 1.00 91.44 112 GLY A N 1
ATOM 847 C CA . GLY A 1 112 ? -9.853 2.955 -13.325 1.00 91.44 112 GLY A CA 1
ATOM 848 C C . GLY A 1 112 ? -10.295 1.614 -12.742 1.00 91.44 112 GLY A C 1
ATOM 849 O O . GLY A 1 112 ? -11.341 1.115 -13.142 1.00 91.44 112 GLY A O 1
ATOM 850 N N . TRP A 1 113 ? -9.554 1.040 -11.790 1.00 95.75 113 TRP A N 1
ATOM 851 C CA . TRP A 1 113 ? -10.066 -0.081 -11.003 1.00 95.75 113 TRP A CA 1
ATOM 852 C C . TRP A 1 113 ? -11.172 0.423 -10.072 1.00 95.75 113 TRP A C 1
ATOM 854 O O . TRP A 1 113 ? -10.968 1.380 -9.321 1.00 95.75 113 TRP A O 1
ATOM 864 N N . MET A 1 114 ? -12.339 -0.208 -10.155 1.00 95.25 114 MET A N 1
ATOM 865 C CA . MET A 1 114 ? -13.551 0.134 -9.410 1.00 95.25 114 MET A CA 1
ATOM 866 C C . MET A 1 114 ? -14.188 -1.145 -8.867 1.00 95.25 114 MET A C 1
ATOM 868 O O . MET A 1 114 ? -13.863 -2.240 -9.330 1.00 95.25 114 MET A O 1
ATOM 872 N N . ASP A 1 115 ? -15.076 -0.997 -7.885 1.00 96.12 115 ASP A N 1
ATOM 873 C CA . ASP A 1 115 ? -15.821 -2.098 -7.262 1.00 96.12 115 ASP A CA 1
ATOM 874 C C . ASP A 1 115 ? -14.924 -3.207 -6.674 1.00 96.12 115 ASP A C 1
ATOM 876 O O . ASP A 1 115 ? -15.301 -4.378 -6.583 1.00 96.12 115 ASP A O 1
ATOM 880 N N . ILE A 1 116 ? -13.708 -2.843 -6.252 1.00 97.25 116 ILE A N 1
ATOM 881 C CA . ILE A 1 116 ? -12.758 -3.773 -5.644 1.00 97.25 116 ILE A CA 1
ATOM 882 C C . ILE A 1 116 ? -13.147 -4.020 -4.183 1.00 97.25 116 ILE A C 1
ATOM 884 O O . ILE A 1 116 ? -13.366 -3.091 -3.413 1.00 97.25 116 ILE A O 1
ATOM 888 N N . ILE A 1 117 ? -13.191 -5.291 -3.776 1.00 96.69 117 ILE A N 1
ATOM 889 C CA . ILE A 1 117 ? -13.586 -5.691 -2.410 1.00 96.69 117 ILE A CA 1
ATOM 890 C C . ILE A 1 117 ? -12.428 -6.220 -1.556 1.00 96.69 117 ILE A C 1
ATOM 892 O O . ILE A 1 117 ? -12.547 -6.309 -0.330 1.00 96.69 117 ILE A O 1
ATOM 896 N N . ARG A 1 118 ? -11.319 -6.622 -2.187 1.00 95.12 118 ARG A N 1
ATOM 897 C CA . ARG A 1 118 ? -10.111 -7.172 -1.553 1.00 95.12 118 ARG A CA 1
ATOM 898 C C . ARG A 1 118 ? -8.893 -6.896 -2.431 1.00 95.12 118 ARG A C 1
ATOM 900 O O . ARG A 1 118 ? -9.009 -6.887 -3.652 1.00 95.12 118 ARG A O 1
ATOM 907 N N . VAL A 1 119 ? -7.733 -6.728 -1.800 1.00 94.62 119 VAL A N 1
ATOM 908 C CA . VAL A 1 119 ? -6.439 -6.551 -2.472 1.00 94.62 119 VAL A CA 1
ATOM 909 C C . VAL A 1 119 ? -5.416 -7.540 -1.922 1.00 94.62 119 VAL A C 1
ATOM 911 O O . VAL A 1 119 ? -5.428 -7.859 -0.735 1.00 94.62 119 VAL A O 1
ATOM 914 N N . ALA A 1 120 ? -4.540 -8.017 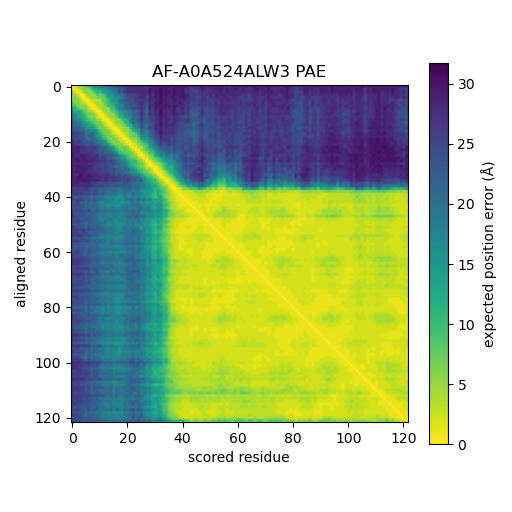-2.799 1.00 94.62 120 ALA A N 1
ATOM 915 C CA . ALA A 1 120 ? -3.359 -8.806 -2.476 1.00 94.62 120 ALA A CA 1
ATOM 916 C C . ALA A 1 120 ? -2.231 -8.378 -3.423 1.00 94.62 120 ALA A C 1
ATOM 918 O O . ALA A 1 120 ? -2.498 -7.996 -4.563 1.00 94.62 120 ALA A O 1
ATOM 919 N N . ALA A 1 121 ? -0.992 -8.4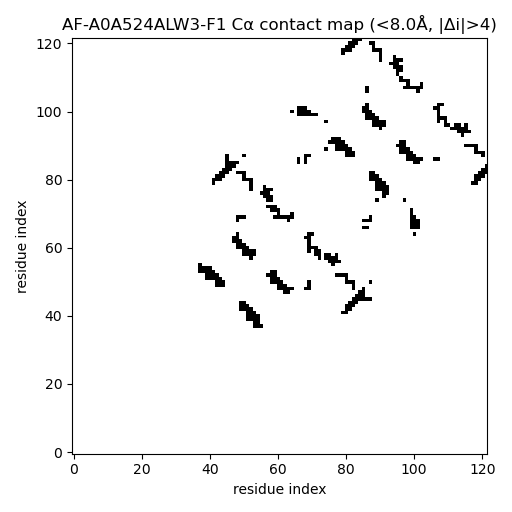23 -2.944 1.00 90.19 121 ALA A N 1
ATOM 920 C CA . ALA A 1 121 ? 0.199 -8.024 -3.686 1.00 90.19 121 ALA A CA 1
ATOM 921 C C . ALA A 1 121 ? 1.270 -9.114 -3.554 1.00 90.19 121 ALA A C 1
ATOM 923 O O . ALA A 1 121 ? 1.275 -9.846 -2.561 1.00 90.19 121 ALA A O 1
ATOM 924 N N . GLY A 1 122 ? 2.127 -9.239 -4.570 1.00 82.31 122 GLY A N 1
ATOM 925 C CA . GLY A 1 122 ? 3.164 -10.270 -4.669 1.00 82.31 122 GLY A CA 1
ATOM 926 C C . GLY A 1 122 ? 4.497 -9.747 -5.170 1.00 82.31 122 GLY A C 1
ATOM 927 O O . GLY A 1 122 ? 4.629 -8.523 -5.411 1.00 82.31 122 GLY A O 1
#

Radius of gyration: 18.71 Å; Cα contacts (8 Å, |Δi|>4): 228; chains: 1; bounding box: 32×59×50 Å

Sequence (122 aa):
MRKLLYLARVSILLVAVTLIAGMAGCSESPSPFGSPEYPIIHFACGEQHTVGLKFDGTATAVGSNSYFQCNVDDWTNIIGVAAGYFHTVGLKADGTVVTRGWNYYKQCEVRGWMDIIRVAAG

Solvent-accessible surface area (backbone atoms only — not comparable to full-atom values): 7546 Å² total; per-residue (Å²): 133,93,74,88,78,65,88,80,68,83,64,86,82,84,80,84,77,82,76,87,68,87,67,88,84,72,82,78,73,78,66,96,71,88,64,89,81,56,56,72,77,47,70,26,64,28,74,53,31,38,40,34,34,28,72,82,13,35,44,46,46,50,70,60,49,94,48,44,33,37,70,34,81,86,44,62,51,39,76,44,63,22,22,13,58,54,29,27,41,36,34,28,75,85,13,34,58,49,60,33,27,54,46,92,84,49,78,57,68,44,83,85,50,62,80,49,89,78,76,80,52,103